Protein AF-A0A7K4CRN1-F1 (afdb_monomer_lite)

Sequence (87 aa):
MQVDFMPGGALAVAGGDEIIDGVNACMHQFFDAGATVILTQDWHPASHASFATMHAGKQAYDPIEGIPGIGPVLWPPHCVQGTRGAM

pLDDT: mean 97.26, std 1.87, range [88.44, 98.62]

Radius of gyration: 15.74 Å; chains: 1; bounding box: 36×25×40 Å

Structure (mmCIF, N/CA/C/O backbone):
data_AF-A0A7K4CRN1-F1
#
_entry.id   AF-A0A7K4CRN1-F1
#
loop_
_atom_site.group_PDB
_atom_site.id
_atom_site.type_symbol
_atom_site.label_atom_id
_atom_site.label_alt_id
_atom_site.label_comp_id
_atom_site.label_asym_id
_atom_site.label_entity_id
_atom_site.label_seq_id
_atom_site.pdbx_PDB_ins_code
_atom_site.Cartn_x
_atom_site.Cartn_y
_atom_site.Cartn_z
_atom_site.occupancy
_atom_site.B_iso_or_equiv
_atom_site.auth_seq_id
_atom_site.auth_comp_id
_atom_site.auth_asym_id
_atom_site.auth_atom_id
_atom_site.pdbx_PDB_model_num
ATOM 1 N N . MET A 1 1 ? 5.194 -1.811 -5.769 1.00 91.94 1 MET A N 1
ATOM 2 C CA . MET A 1 1 ? 3.743 -1.882 -6.056 1.00 91.94 1 MET A CA 1
ATOM 3 C C . MET A 1 1 ? 3.174 -2.972 -5.170 1.00 91.94 1 MET A C 1
ATOM 5 O O . MET A 1 1 ? 3.809 -4.013 -5.121 1.00 91.94 1 MET A O 1
ATOM 9 N N . GLN A 1 2 ? 2.083 -2.724 -4.440 1.00 97.69 2 GLN A N 1
ATOM 10 C CA . GLN A 1 2 ? 1.509 -3.685 -3.484 1.00 97.69 2 GLN A CA 1
ATOM 11 C C . GLN A 1 2 ? -0.006 -3.764 -3.656 1.00 97.69 2 GLN A C 1
ATOM 13 O O . GLN A 1 2 ? -0.645 -2.746 -3.924 1.00 97.69 2 GLN A O 1
ATOM 18 N N . VAL A 1 3 ? -0.569 -4.958 -3.483 1.00 97.94 3 VAL A N 1
ATOM 19 C CA . VAL A 1 3 ? -1.987 -5.265 -3.705 1.00 97.94 3 VAL A CA 1
ATOM 20 C C . VAL A 1 3 ? -2.911 -4.402 -2.853 1.00 97.94 3 VAL A C 1
ATOM 22 O O . VAL A 1 3 ? -3.939 -3.962 -3.360 1.00 97.94 3 VAL A O 1
ATOM 25 N N . ASP A 1 4 ? -2.569 -4.124 -1.593 1.00 98.50 4 ASP A N 1
ATOM 26 C CA . ASP A 1 4 ? -3.449 -3.341 -0.719 1.00 98.50 4 ASP A CA 1
ATOM 27 C C . ASP A 1 4 ? -3.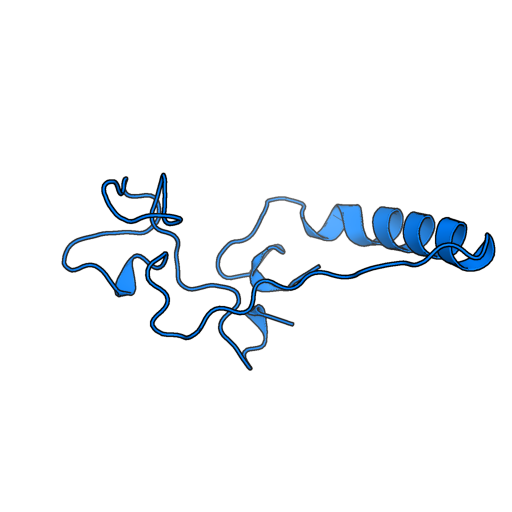631 -1.893 -1.170 1.00 98.50 4 ASP A C 1
ATOM 29 O O . ASP A 1 4 ? -4.638 -1.289 -0.812 1.00 98.50 4 ASP A O 1
ATOM 33 N N . PHE A 1 5 ? -2.722 -1.367 -1.994 1.00 98.31 5 PHE A N 1
ATOM 34 C CA . PHE A 1 5 ? -2.844 -0.037 -2.587 1.00 98.31 5 PHE A CA 1
ATOM 35 C C . PHE A 1 5 ? -3.526 -0.044 -3.963 1.00 98.31 5 PHE A C 1
ATOM 37 O O . PHE A 1 5 ? -3.794 1.023 -4.511 1.00 98.31 5 PHE A O 1
ATOM 44 N N . MET A 1 6 ? -3.850 -1.215 -4.516 1.00 97.31 6 MET A N 1
ATOM 45 C CA . MET A 1 6 ? -4.569 -1.355 -5.788 1.00 97.31 6 MET A CA 1
ATOM 46 C C . MET A 1 6 ? -6.086 -1.417 -5.588 1.00 97.31 6 MET A C 1
ATOM 48 O O . MET A 1 6 ? -6.540 -1.733 -4.484 1.00 97.31 6 MET A O 1
ATOM 52 N N . PRO A 1 7 ? -6.901 -1.173 -6.635 1.00 97.75 7 PRO A N 1
ATOM 53 C CA . PRO A 1 7 ? -8.344 -1.377 -6.555 1.00 97.75 7 PRO A CA 1
ATOM 54 C C . PRO A 1 7 ? -8.713 -2.765 -6.008 1.00 97.75 7 PRO A C 1
ATOM 56 O O . PRO A 1 7 ? -8.253 -3.798 -6.495 1.00 97.75 7 PRO A O 1
ATOM 59 N N . GLY A 1 8 ? -9.550 -2.781 -4.966 1.00 96.00 8 GLY A N 1
ATOM 60 C CA . GLY A 1 8 ? -9.939 -3.997 -4.241 1.00 96.00 8 GLY A CA 1
ATOM 61 C C . GLY A 1 8 ? -9.020 -4.391 -3.074 1.00 96.00 8 GLY A C 1
ATOM 62 O O . GLY A 1 8 ? -9.325 -5.360 -2.381 1.00 96.00 8 GLY A O 1
ATOM 63 N N . GLY A 1 9 ? -7.927 -3.660 -2.845 1.00 97.69 9 GLY A N 1
ATOM 64 C CA . GLY A 1 9 ? -7.054 -3.784 -1.677 1.00 97.69 9 GLY A CA 1
ATOM 65 C C . GLY A 1 9 ? -7.596 -3.096 -0.417 1.00 97.69 9 GLY A C 1
ATOM 66 O O . GLY A 1 9 ? -8.559 -2.328 -0.478 1.00 97.69 9 GLY A O 1
ATOM 67 N N . ALA A 1 10 ? -6.972 -3.358 0.739 1.00 97.94 10 ALA A N 1
ATOM 68 C CA . ALA A 1 10 ? -7.419 -2.814 2.026 1.00 97.94 10 ALA A CA 1
ATOM 69 C C . ALA A 1 10 ? -7.270 -1.285 2.161 1.00 97.94 10 ALA A C 1
ATOM 71 O O . ALA A 1 10 ? -8.004 -0.664 2.930 1.00 97.94 10 ALA A O 1
ATOM 72 N N . LEU A 1 11 ? -6.343 -0.673 1.416 1.00 98.00 11 LEU A N 1
ATOM 73 C CA . LEU A 1 11 ? -6.117 0.773 1.361 1.00 98.00 11 LEU A CA 1
ATOM 74 C C . LEU A 1 11 ? -5.980 1.237 -0.100 1.00 98.00 11 LEU A C 1
ATOM 76 O O . LEU A 1 11 ? -5.016 1.894 -0.487 1.00 98.00 11 LEU A O 1
ATOM 80 N N . ALA A 1 12 ? -6.953 0.841 -0.920 1.00 97.75 12 ALA A N 1
ATOM 81 C CA . ALA A 1 12 ? -6.925 1.039 -2.361 1.00 97.75 12 ALA A CA 1
ATOM 82 C C . ALA A 1 12 ? -6.804 2.517 -2.769 1.00 97.75 12 ALA A C 1
ATOM 84 O O . ALA A 1 12 ? -7.580 3.371 -2.333 1.00 97.75 12 ALA A O 1
ATOM 85 N N . VAL A 1 13 ? -5.886 2.791 -3.694 1.00 97.69 13 VAL A N 1
ATOM 86 C CA . VAL A 1 13 ? -5.801 4.052 -4.430 1.00 97.69 13 VAL A CA 1
ATOM 87 C C . VAL A 1 13 ? -6.587 3.901 -5.730 1.00 97.69 13 VAL A C 1
ATOM 89 O O . VAL A 1 13 ? -6.397 2.942 -6.481 1.00 97.69 13 VAL A O 1
ATOM 92 N N . ALA A 1 14 ? -7.491 4.844 -6.001 1.00 97.44 14 ALA A N 1
ATOM 93 C CA . ALA A 1 14 ? -8.270 4.845 -7.237 1.00 97.44 14 ALA A CA 1
ATOM 94 C C . ALA A 1 14 ? -7.337 4.923 -8.459 1.00 97.44 14 ALA A C 1
ATOM 96 O O . ALA A 1 14 ? -6.503 5.824 -8.534 1.00 97.44 14 ALA A O 1
ATOM 97 N N . GLY A 1 15 ? -7.472 3.965 -9.384 1.00 96.69 15 GLY A N 1
ATOM 98 C CA . GLY A 1 15 ? -6.609 3.845 -10.566 1.00 96.69 15 GLY A CA 1
ATOM 99 C C . GLY A 1 15 ? -5.148 3.497 -10.251 1.00 96.69 15 GLY A C 1
ATOM 100 O O . GLY A 1 15 ? -4.276 3.706 -11.090 1.00 96.69 15 GLY A O 1
ATOM 101 N N . GLY A 1 16 ? -4.839 3.003 -9.044 1.00 95.75 16 GLY A N 1
ATOM 102 C CA . GLY A 1 16 ? -3.462 2.684 -8.645 1.00 95.75 16 GLY A CA 1
ATOM 103 C C . GLY A 1 16 ? -2.790 1.614 -9.518 1.00 95.75 16 GLY A C 1
ATOM 104 O O . GLY A 1 16 ? -1.566 1.572 -9.624 1.00 95.75 16 GLY A O 1
ATOM 105 N N . ASP A 1 17 ? -3.581 0.769 -10.170 1.00 97.00 17 ASP A N 1
ATOM 106 C CA . ASP A 1 17 ? -3.139 -0.264 -11.102 1.00 97.00 17 ASP A CA 1
ATOM 107 C C . ASP A 1 17 ? -2.815 0.284 -12.499 1.00 97.00 17 ASP A C 1
ATOM 109 O O . ASP A 1 17 ? -1.964 -0.274 -13.191 1.00 97.00 17 ASP A O 1
ATOM 113 N N . GLU A 1 18 ? -3.397 1.417 -12.895 1.00 98.19 18 GLU A N 1
ATOM 114 C CA . GLU A 1 18 ? -3.208 2.011 -14.227 1.00 98.19 18 GLU A CA 1
ATOM 115 C C . GLU A 1 18 ? -1.761 2.472 -14.477 1.00 98.19 18 GLU A C 1
ATOM 117 O O . GLU A 1 18 ? -1.313 2.551 -15.621 1.00 98.19 18 GLU A O 1
ATOM 122 N N . ILE A 1 19 ? -0.991 2.747 -13.418 1.00 97.06 19 ILE A N 1
ATOM 123 C CA . ILE A 1 19 ? 0.406 3.192 -13.538 1.00 97.06 19 ILE A CA 1
ATOM 124 C C . ILE A 1 19 ? 1.411 2.040 -13.693 1.00 97.06 19 ILE A C 1
ATOM 126 O O . ILE A 1 19 ? 2.587 2.305 -13.954 1.00 97.06 19 ILE A O 1
ATOM 130 N N . ILE A 1 20 ? 0.991 0.779 -13.522 1.00 97.12 20 ILE A N 1
ATOM 131 C CA . ILE A 1 20 ? 1.895 -0.386 -13.488 1.00 97.12 20 ILE A CA 1
ATOM 132 C C . ILE A 1 20 ? 2.740 -0.471 -14.762 1.00 97.12 20 ILE A C 1
ATOM 134 O O . ILE A 1 20 ? 3.964 -0.587 -14.677 1.00 97.12 20 ILE A O 1
ATOM 138 N N . ASP A 1 21 ? 2.116 -0.360 -15.934 1.00 98.38 21 ASP A N 1
ATOM 139 C CA . ASP A 1 21 ? 2.819 -0.498 -17.213 1.00 98.38 21 ASP A CA 1
ATOM 140 C C . ASP A 1 21 ? 3.861 0.609 -17.414 1.00 98.38 21 ASP A C 1
ATOM 142 O O . ASP A 1 21 ? 4.983 0.347 -17.854 1.00 98.38 21 ASP A O 1
ATOM 146 N N . GLY A 1 22 ? 3.530 1.843 -17.023 1.00 98.44 22 GLY A N 1
ATOM 147 C CA . GLY A 1 22 ? 4.454 2.976 -17.080 1.00 98.44 22 GLY A CA 1
ATOM 148 C C . GLY A 1 22 ? 5.639 2.821 -16.124 1.00 98.44 22 GLY A C 1
ATOM 149 O O . GLY A 1 22 ? 6.783 3.078 -16.507 1.00 98.44 22 GLY A O 1
ATOM 150 N N . VAL A 1 23 ? 5.386 2.353 -14.897 1.00 98.06 23 VAL A N 1
ATOM 151 C CA . VAL A 1 23 ? 6.437 2.063 -13.909 1.00 98.06 23 VAL A CA 1
ATOM 152 C C . VAL A 1 23 ? 7.360 0.955 -14.419 1.00 98.06 23 VAL A C 1
ATOM 154 O O . VAL A 1 23 ? 8.577 1.131 -14.390 1.00 98.06 23 VAL A O 1
ATOM 157 N N . ASN A 1 24 ? 6.809 -0.133 -14.962 1.00 98.38 24 ASN A N 1
ATOM 158 C CA . ASN A 1 24 ? 7.593 -1.232 -15.528 1.00 98.38 24 ASN A CA 1
ATOM 159 C C . ASN A 1 24 ? 8.468 -0.759 -16.699 1.00 98.38 24 ASN A C 1
ATOM 161 O O . ASN A 1 24 ? 9.664 -1.049 -16.733 1.00 98.38 24 ASN A O 1
ATOM 165 N N . ALA A 1 25 ? 7.912 0.024 -17.629 1.00 98.56 25 ALA A N 1
ATOM 166 C CA . ALA A 1 25 ? 8.670 0.576 -18.752 1.00 98.56 25 ALA A CA 1
ATOM 167 C C . ALA A 1 25 ? 9.823 1.485 -18.293 1.00 98.56 25 ALA A C 1
ATOM 169 O O . ALA A 1 25 ? 10.917 1.432 -18.855 1.00 98.56 25 ALA A O 1
ATOM 170 N N . CYS A 1 26 ? 9.598 2.30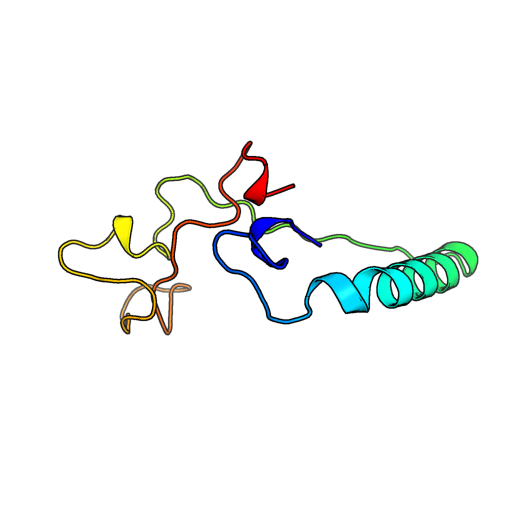2 -17.261 1.00 98.31 26 CYS A N 1
ATOM 171 C CA . CYS A 1 26 ? 10.630 3.146 -16.660 1.00 98.31 26 CYS A CA 1
ATOM 172 C C . CYS A 1 26 ? 11.727 2.302 -15.993 1.00 98.31 26 CYS A C 1
ATOM 174 O O . CYS A 1 26 ? 12.912 2.506 -16.253 1.00 98.31 26 CYS A O 1
ATOM 176 N N . MET A 1 27 ? 11.342 1.304 -15.191 1.00 98.25 27 MET A N 1
ATOM 177 C CA . MET A 1 27 ? 12.282 0.390 -14.539 1.00 98.25 27 MET A CA 1
ATOM 178 C C . MET A 1 27 ? 13.197 -0.303 -15.553 1.00 98.25 27 MET A C 1
ATOM 180 O O . MET A 1 27 ? 14.405 -0.347 -15.331 1.00 98.25 27 MET A O 1
ATOM 184 N N . HIS A 1 28 ? 12.651 -0.785 -16.675 1.00 98.25 28 HIS A N 1
ATOM 185 C CA . HIS A 1 28 ? 13.448 -1.395 -17.742 1.00 98.25 28 HIS A CA 1
ATOM 186 C C . HIS A 1 28 ? 14.457 -0.417 -18.348 1.00 98.25 28 HIS A C 1
ATOM 188 O O . HIS A 1 28 ? 15.629 -0.759 -18.451 1.00 98.25 28 HIS A O 1
ATOM 194 N N . GLN A 1 29 ? 14.053 0.820 -18.655 1.00 98.50 29 GLN A N 1
ATOM 195 C CA . GLN A 1 29 ? 14.968 1.826 -19.211 1.00 98.50 29 GLN A CA 1
ATOM 196 C C . GLN A 1 29 ? 16.168 2.105 -18.297 1.00 98.50 29 GLN A C 1
ATOM 198 O O . GLN A 1 29 ? 17.301 2.185 -18.767 1.00 98.50 29 GLN A O 1
ATOM 203 N N . PHE A 1 30 ? 15.934 2.246 -16.989 1.00 98.38 30 PHE A N 1
ATOM 204 C CA . PHE A 1 30 ? 17.012 2.482 -16.028 1.00 98.38 30 PHE A CA 1
ATOM 205 C C . PHE A 1 30 ? 17.887 1.245 -15.831 1.00 98.38 30 PHE A C 1
ATOM 207 O O . PHE A 1 30 ? 19.111 1.366 -15.798 1.00 98.38 30 PHE A O 1
ATOM 214 N N . PHE A 1 31 ? 17.277 0.064 -15.745 1.00 97.38 31 PHE A N 1
ATOM 215 C CA . PHE A 1 31 ? 18.006 -1.192 -15.629 1.00 97.38 31 PHE A CA 1
ATOM 216 C C . PHE A 1 31 ? 18.921 -1.433 -16.840 1.00 97.38 31 PHE A C 1
ATOM 218 O O . PHE A 1 31 ? 20.105 -1.719 -16.666 1.00 97.38 31 PHE A O 1
ATOM 225 N N . ASP A 1 32 ? 18.411 -1.225 -18.056 1.00 98.12 32 ASP A N 1
ATOM 226 C CA . ASP A 1 32 ? 19.164 -1.390 -19.306 1.00 98.12 32 ASP A CA 1
ATOM 227 C C . ASP A 1 32 ? 20.307 -0.368 -19.435 1.00 98.12 32 ASP A C 1
ATOM 229 O O . ASP A 1 32 ? 21.359 -0.669 -19.999 1.00 98.12 32 ASP A O 1
ATOM 233 N N . ALA A 1 33 ? 20.142 0.827 -18.859 1.00 98.31 33 ALA A N 1
ATOM 234 C CA . ALA A 1 33 ? 21.192 1.842 -18.758 1.00 98.31 33 ALA A CA 1
ATOM 235 C C . ALA A 1 33 ? 22.239 1.547 -17.660 1.00 98.31 33 ALA A C 1
ATOM 237 O O . ALA A 1 33 ? 23.151 2.348 -17.445 1.00 98.31 33 ALA A O 1
ATOM 238 N N . GLY A 1 34 ? 22.122 0.416 -16.954 1.00 98.25 34 GLY A N 1
ATOM 239 C CA . GLY A 1 34 ? 23.033 0.001 -15.887 1.00 98.25 34 GLY A CA 1
ATOM 240 C C . GLY A 1 34 ? 22.765 0.660 -14.531 1.00 98.25 34 GLY A C 1
ATOM 241 O O . GLY A 1 34 ? 23.615 0.588 -13.644 1.00 98.25 34 GLY A O 1
ATOM 242 N N . ALA A 1 35 ? 21.613 1.312 -14.353 1.00 98.44 35 ALA A N 1
ATOM 243 C CA . ALA A 1 35 ? 21.224 1.904 -13.079 1.00 98.44 35 ALA A CA 1
ATOM 244 C C . ALA A 1 35 ? 20.548 0.879 -12.152 1.00 98.44 35 ALA A C 1
ATOM 246 O O . ALA A 1 35 ? 19.854 -0.042 -12.584 1.00 98.44 35 ALA A O 1
ATOM 247 N N . THR A 1 36 ? 20.716 1.074 -10.843 1.00 97.81 36 THR A N 1
ATOM 248 C CA . THR A 1 36 ? 20.054 0.255 -9.821 1.00 97.81 36 THR A CA 1
ATOM 249 C C . THR A 1 36 ? 18.575 0.616 -9.714 1.00 97.81 36 THR A C 1
ATOM 251 O O . THR A 1 36 ? 18.228 1.778 -9.509 1.00 97.81 36 THR A O 1
ATOM 254 N N . VAL A 1 37 ? 17.711 -0.397 -9.750 1.00 97.69 37 VAL A N 1
ATOM 255 C CA . VAL A 1 37 ? 16.278 -0.267 -9.462 1.00 97.69 37 VAL A CA 1
ATOM 256 C C . VAL A 1 37 ? 16.002 -0.826 -8.067 1.00 97.69 37 VAL A C 1
ATOM 258 O O . VAL A 1 37 ? 16.330 -1.977 -7.783 1.00 97.69 37 VAL A O 1
ATOM 261 N N . ILE A 1 38 ? 15.413 -0.012 -7.188 1.00 97.50 38 ILE A N 1
ATOM 262 C CA . ILE A 1 38 ? 15.071 -0.393 -5.811 1.00 97.50 38 ILE A CA 1
ATOM 263 C C . ILE A 1 38 ? 13.552 -0.421 -5.678 1.00 97.50 38 ILE A C 1
ATOM 265 O O . ILE A 1 38 ? 12.876 0.546 -6.023 1.00 97.50 38 ILE A O 1
ATOM 269 N N . LEU A 1 39 ? 13.028 -1.524 -5.147 1.00 97.19 39 LEU A N 1
ATOM 270 C CA . LEU A 1 39 ? 11.615 -1.676 -4.823 1.00 97.19 39 LEU A CA 1
ATOM 271 C C . LEU A 1 39 ? 11.442 -1.553 -3.313 1.00 97.19 39 LEU A C 1
ATOM 273 O O . LEU A 1 39 ? 12.155 -2.202 -2.549 1.00 97.19 39 LEU A O 1
ATOM 277 N N . THR A 1 40 ? 10.495 -0.725 -2.889 1.00 97.25 40 THR A N 1
ATOM 278 C CA . THR A 1 40 ? 10.086 -0.632 -1.489 1.00 97.25 40 THR A CA 1
ATOM 279 C C . THR A 1 40 ? 8.809 -1.428 -1.263 1.00 97.25 40 THR A C 1
ATOM 281 O O . THR A 1 40 ? 8.029 -1.675 -2.189 1.00 97.25 40 THR A O 1
ATOM 284 N N . GLN A 1 41 ? 8.611 -1.835 -0.014 1.00 98.00 41 GLN A N 1
ATOM 285 C CA . GLN A 1 41 ? 7.440 -2.574 0.421 1.00 98.00 41 GLN A CA 1
ATOM 286 C C . GLN A 1 41 ? 7.078 -2.099 1.827 1.00 98.00 41 GLN A C 1
ATOM 288 O O . GLN A 1 41 ? 7.901 -2.198 2.739 1.00 98.00 41 GLN A O 1
ATOM 293 N N . ASP A 1 42 ? 5.860 -1.593 2.003 1.00 98.19 42 ASP A N 1
ATOM 294 C CA . ASP A 1 42 ? 5.277 -1.471 3.335 1.00 98.19 42 ASP A CA 1
ATOM 295 C C . ASP A 1 42 ? 5.110 -2.881 3.904 1.00 98.19 42 ASP A C 1
ATOM 297 O O . ASP A 1 42 ? 4.586 -3.777 3.239 1.00 98.19 42 ASP A O 1
ATOM 301 N N . TRP A 1 43 ? 5.605 -3.101 5.117 1.00 98.06 43 TRP A N 1
ATOM 302 C CA . TRP A 1 43 ? 5.708 -4.438 5.698 1.00 98.06 43 TRP A CA 1
ATOM 303 C C . TRP A 1 43 ? 5.355 -4.403 7.182 1.00 98.06 43 TRP A C 1
ATOM 305 O O . TRP A 1 43 ? 6.195 -4.585 8.068 1.00 98.06 43 TRP A O 1
ATOM 315 N N . HIS A 1 44 ? 4.086 -4.124 7.461 1.00 98.31 44 HIS A N 1
ATOM 316 C CA . HIS A 1 44 ? 3.601 -3.813 8.801 1.00 98.31 44 HIS A CA 1
ATOM 317 C C . HIS A 1 44 ? 3.306 -5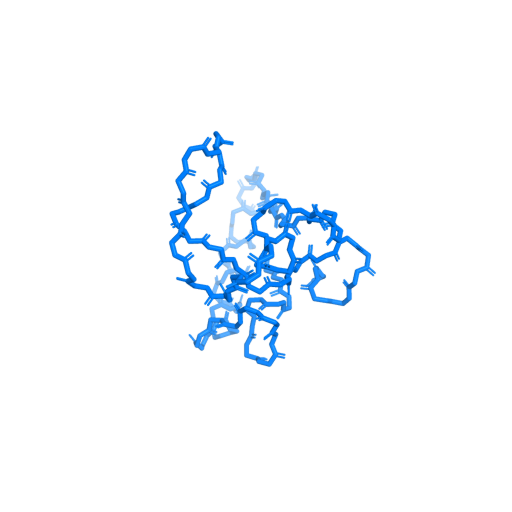.074 9.614 1.00 98.31 44 HIS A C 1
ATOM 319 O O . HIS A 1 44 ? 2.569 -5.941 9.136 1.00 98.31 44 HIS A O 1
ATOM 325 N N . PRO A 1 45 ? 3.785 -5.211 10.864 1.00 98.31 45 PRO A N 1
ATOM 326 C CA . PRO A 1 45 ? 3.253 -6.244 11.747 1.00 98.31 45 PRO A CA 1
ATOM 327 C C . PRO A 1 45 ? 1.743 -6.035 11.941 1.00 98.31 45 PRO A C 1
ATOM 329 O O . PRO A 1 45 ? 1.259 -4.907 11.912 1.00 98.31 45 PRO A O 1
ATOM 332 N N . ALA A 1 46 ? 0.983 -7.101 12.213 1.00 98.06 46 ALA A N 1
ATOM 333 C CA . ALA A 1 46 ? -0.468 -6.989 12.427 1.00 98.06 46 ALA A CA 1
ATOM 334 C C . ALA A 1 46 ? -0.845 -6.028 13.577 1.00 98.06 46 ALA A C 1
ATOM 336 O O . ALA A 1 46 ? -1.947 -5.491 13.605 1.00 98.06 46 ALA A O 1
ATOM 337 N N . SER A 1 47 ? 0.086 -5.794 14.506 1.00 97.75 47 SER A N 1
ATOM 338 C CA . SER A 1 47 ? -0.047 -4.877 15.638 1.00 97.75 47 SER A CA 1
ATOM 339 C C . SER A 1 47 ? 0.544 -3.482 15.389 1.00 97.75 47 SER A C 1
ATOM 341 O O . SER A 1 47 ? 0.910 -2.802 16.349 1.00 97.75 47 SER A O 1
ATOM 343 N N . HIS A 1 48 ? 0.737 -3.069 14.133 1.00 98.00 48 HIS A N 1
ATOM 344 C CA . HIS A 1 48 ? 1.389 -1.798 13.822 1.00 98.00 48 HIS A CA 1
ATOM 345 C C . HIS A 1 48 ? 0.594 -0.598 14.357 1.00 98.00 48 HIS A C 1
ATOM 347 O O . HIS A 1 48 ? -0.624 -0.511 14.204 1.00 98.00 48 HIS A O 1
ATOM 353 N N . ALA A 1 49 ? 1.295 0.359 14.970 1.00 97.56 49 ALA A N 1
ATOM 354 C CA . ALA A 1 49 ? 0.676 1.487 15.667 1.00 97.56 49 ALA A CA 1
ATOM 355 C C . ALA A 1 49 ? -0.062 2.466 14.738 1.00 97.56 49 ALA A C 1
ATOM 357 O O . ALA A 1 49 ? -0.855 3.269 15.221 1.00 97.56 49 ALA A O 1
ATOM 358 N N . SER A 1 50 ? 0.169 2.409 13.422 1.00 98.06 50 SER A N 1
ATOM 359 C CA . SER A 1 50 ? -0.583 3.225 12.462 1.00 98.06 50 SER A CA 1
ATOM 360 C C . SER A 1 50 ? -1.997 2.703 12.198 1.00 98.06 50 SER A C 1
ATOM 362 O O . SER A 1 50 ? -2.800 3.427 11.61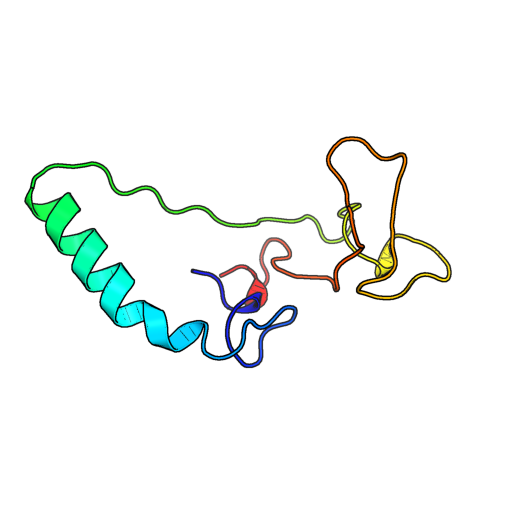4 1.00 98.06 50 SER A O 1
ATOM 364 N N . PHE A 1 51 ? -2.329 1.475 12.609 1.00 98.44 51 PHE A N 1
ATOM 365 C CA . PHE A 1 51 ? -3.637 0.888 12.335 1.00 98.44 51 PHE A CA 1
ATOM 366 C C . PHE A 1 51 ? -4.681 1.322 13.354 1.00 98.44 51 PHE A C 1
ATOM 368 O O . PHE A 1 51 ? -4.474 1.198 14.559 1.00 98.44 51 PHE A O 1
ATOM 375 N N . ALA A 1 52 ? -5.856 1.731 12.875 1.00 98.31 52 ALA A N 1
ATOM 376 C CA . ALA A 1 52 ? -6.975 2.125 13.728 1.00 98.31 52 ALA A CA 1
ATOM 377 C C . ALA A 1 52 ? -7.416 1.011 14.689 1.00 98.31 52 ALA A C 1
ATOM 379 O O . ALA A 1 52 ? -7.797 1.288 15.821 1.00 98.31 52 ALA A O 1
ATOM 380 N N . THR A 1 53 ? -7.278 -0.256 14.285 1.00 98.00 53 THR A N 1
ATOM 381 C CA . THR A 1 53 ? -7.597 -1.426 15.120 1.00 98.00 53 THR A CA 1
ATOM 382 C C . THR A 1 53 ? -6.733 -1.537 16.377 1.00 98.00 53 THR A C 1
ATOM 384 O O . THR A 1 53 ? -7.109 -2.252 17.302 1.00 98.00 53 THR A O 1
ATOM 387 N N . MET A 1 54 ? -5.595 -0.837 16.427 1.00 97.62 54 MET A N 1
ATOM 388 C CA . MET A 1 54 ? -4.712 -0.791 17.595 1.00 97.62 54 MET A CA 1
ATOM 389 C C . MET A 1 54 ? -5.083 0.309 18.597 1.00 97.62 54 MET A C 1
ATOM 391 O O . MET A 1 54 ? -4.469 0.386 19.660 1.00 97.62 54 MET A O 1
ATOM 395 N N . HIS A 1 55 ? -6.093 1.134 18.300 1.00 96.56 55 HIS A N 1
ATOM 396 C CA . HIS A 1 55 ? -6.514 2.256 19.140 1.00 96.56 55 HIS A CA 1
ATOM 397 C C . HIS A 1 55 ? -7.998 2.138 19.493 1.00 96.56 55 HIS A C 1
ATOM 399 O O . HIS A 1 55 ? -8.875 2.212 18.634 1.00 96.56 55 HIS A O 1
ATOM 405 N N . ALA A 1 56 ? -8.299 1.957 20.780 1.00 96.88 56 ALA A N 1
ATOM 406 C CA . ALA A 1 56 ? -9.668 1.751 21.242 1.00 96.88 56 ALA A CA 1
ATOM 407 C C . ALA A 1 56 ? -10.577 2.947 20.903 1.00 96.88 56 ALA A C 1
ATOM 409 O O . ALA A 1 56 ? -10.258 4.095 21.208 1.00 96.88 56 ALA A O 1
ATOM 410 N N . GLY A 1 57 ? -11.732 2.660 20.296 1.00 97.19 57 GLY A N 1
ATOM 411 C CA . GLY A 1 57 ? -12.729 3.671 19.932 1.00 97.19 57 GLY A CA 1
ATOM 412 C C . GLY A 1 57 ? -12.376 4.521 18.708 1.00 97.19 57 GLY A C 1
ATOM 413 O O . GLY A 1 57 ? -13.098 5.476 18.433 1.00 97.19 57 GLY A O 1
ATOM 414 N N . LYS A 1 58 ? -11.300 4.192 17.984 1.00 97.81 58 LYS A N 1
ATOM 415 C CA . LYS A 1 58 ? -10.889 4.885 16.758 1.00 97.81 58 LYS A CA 1
ATOM 416 C C . LYS A 1 58 ? -11.305 4.129 15.501 1.00 97.81 58 LYS A C 1
ATOM 418 O O . LYS A 1 58 ? -11.486 2.912 15.512 1.00 97.81 58 LYS A O 1
ATOM 423 N N . GLN A 1 59 ? -11.430 4.869 14.410 1.00 98.38 59 GLN A N 1
ATOM 424 C CA . GLN A 1 59 ? -11.722 4.373 13.071 1.00 98.38 59 GLN A CA 1
ATOM 425 C C . GLN A 1 59 ? -10.588 4.729 12.107 1.00 98.38 59 GLN A C 1
ATOM 427 O O . GLN A 1 59 ? -9.728 5.563 12.395 1.00 98.38 59 GLN A O 1
ATOM 432 N N . ALA A 1 60 ? -10.564 4.060 10.953 1.00 98.06 60 ALA A N 1
ATOM 433 C CA . ALA A 1 60 ? -9.673 4.456 9.872 1.00 98.06 60 ALA A CA 1
ATOM 434 C C . ALA A 1 60 ? -9.930 5.923 9.499 1.00 98.06 60 ALA A C 1
ATOM 436 O O . ALA A 1 60 ? -11.073 6.375 9.491 1.00 98.06 60 ALA A O 1
ATOM 437 N N . TYR A 1 61 ? -8.854 6.634 9.178 1.00 98.12 61 TYR A N 1
ATOM 438 C CA . TYR A 1 61 ? -8.800 8.060 8.861 1.00 98.12 61 TYR A CA 1
ATOM 439 C C . TYR A 1 61 ? -9.048 9.014 10.039 1.00 98.12 61 TYR A C 1
ATOM 441 O O . TYR A 1 61 ? -8.940 10.227 9.855 1.00 98.12 61 TYR A O 1
ATOM 449 N N . ASP A 1 62 ? -9.297 8.507 11.253 1.00 98.31 62 ASP A N 1
ATOM 450 C CA . ASP A 1 62 ? -9.320 9.356 12.444 1.00 98.31 62 ASP A CA 1
ATOM 451 C C . ASP A 1 62 ? -7.947 10.007 12.677 1.00 98.31 62 ASP A C 1
ATOM 453 O O . ASP A 1 62 ? -6.913 9.354 12.491 1.00 98.31 62 ASP A O 1
ATOM 457 N N . PRO A 1 63 ? -7.907 11.261 13.161 1.00 97.81 63 PRO A N 1
ATOM 458 C CA . PRO A 1 63 ? -6.658 11.929 13.489 1.00 97.81 63 PRO A CA 1
ATOM 459 C C . PRO A 1 63 ? -5.950 11.261 14.676 1.00 97.81 63 PRO A C 1
ATOM 461 O O . PRO A 1 63 ? -6.586 10.793 15.637 1.00 97.81 63 PRO A O 1
ATOM 464 N N . ILE A 1 64 ? -4.618 11.279 14.618 1.00 96.38 64 ILE A N 1
ATOM 465 C CA . ILE A 1 64 ? -3.716 10.810 15.671 1.00 96.38 64 ILE A CA 1
ATOM 466 C C . ILE A 1 64 ? -2.528 11.765 15.816 1.00 96.38 64 ILE A C 1
ATOM 468 O O . ILE A 1 64 ? -1.947 12.218 14.833 1.00 96.38 64 ILE A O 1
ATOM 472 N N . GLU A 1 65 ? -2.159 12.051 17.061 1.00 94.88 65 GLU A N 1
ATOM 473 C CA . GLU A 1 65 ? -1.036 12.915 17.420 1.00 94.88 65 GLU A CA 1
ATOM 474 C C . GLU A 1 65 ? -0.270 12.313 18.605 1.00 94.88 65 GLU A C 1
ATOM 476 O O . GLU A 1 65 ? -0.761 11.418 19.297 1.00 94.88 65 GLU A O 1
ATOM 481 N N . GLY A 1 66 ? 0.941 12.812 18.857 1.00 92.12 66 GLY A N 1
ATOM 482 C CA . GLY A 1 66 ? 1.720 12.457 20.048 1.00 92.12 66 GLY A CA 1
ATOM 483 C C . GLY A 1 66 ? 2.469 11.122 19.978 1.00 92.12 66 GLY A C 1
ATOM 484 O O . GLY A 1 66 ? 3.117 10.750 20.953 1.00 92.12 66 GLY A O 1
ATOM 485 N N . ILE A 1 67 ? 2.436 10.423 18.838 1.00 92.19 67 ILE A N 1
ATOM 486 C CA . ILE A 1 67 ? 3.210 9.197 18.604 1.00 92.19 67 ILE A CA 1
ATOM 487 C C . ILE A 1 67 ? 4.281 9.487 17.538 1.00 92.19 67 ILE A C 1
ATOM 489 O O . ILE A 1 67 ? 3.934 9.709 16.377 1.00 92.19 67 ILE A O 1
ATOM 493 N N . PRO A 1 68 ? 5.581 9.500 17.889 1.00 93.88 68 PRO A N 1
ATOM 494 C CA . PRO A 1 68 ? 6.645 9.776 16.929 1.00 93.88 68 PRO A CA 1
ATOM 495 C C . PRO A 1 68 ? 6.600 8.826 15.727 1.00 93.88 68 PRO A C 1
ATOM 497 O O . PRO A 1 68 ? 6.620 7.609 15.889 1.00 93.88 68 PRO A O 1
ATOM 500 N N . GLY A 1 69 ? 6.547 9.390 14.519 1.00 91.19 69 GLY A N 1
ATOM 501 C CA . GLY A 1 69 ? 6.525 8.621 13.270 1.00 91.19 69 GLY A CA 1
ATOM 502 C C . GLY A 1 69 ? 5.170 8.011 12.892 1.00 91.19 69 GLY A C 1
ATOM 503 O O . GLY A 1 69 ? 5.096 7.341 11.867 1.00 91.19 69 GLY A O 1
ATOM 504 N N . ILE A 1 70 ? 4.104 8.246 13.666 1.00 95.25 70 ILE A N 1
ATOM 505 C CA . ILE A 1 70 ? 2.744 7.784 13.358 1.00 95.25 70 ILE A CA 1
ATOM 506 C C . ILE A 1 70 ? 1.816 8.988 13.171 1.00 95.25 70 ILE A C 1
ATOM 508 O O . ILE A 1 70 ? 1.816 9.911 13.982 1.00 95.25 70 ILE A O 1
ATOM 512 N N . GLY A 1 71 ? 1.001 8.952 12.115 1.00 91.94 71 GLY A N 1
ATOM 513 C CA . GLY A 1 71 ? 0.021 9.987 11.786 1.00 91.94 71 GLY A CA 1
ATOM 514 C C . GLY A 1 71 ? 0.223 10.587 10.389 1.00 91.94 71 GLY A C 1
ATOM 515 O O . GLY A 1 71 ? 1.033 10.079 9.613 1.00 91.94 71 GLY A O 1
ATOM 516 N N . PRO A 1 72 ? -0.530 11.644 10.032 1.00 95.44 72 PRO A N 1
ATOM 517 C CA . PRO A 1 72 ? -1.467 12.390 10.886 1.00 95.44 72 PRO A CA 1
ATOM 518 C C . PRO A 1 72 ? -2.811 11.683 11.124 1.00 95.44 72 PRO A C 1
ATOM 520 O O . PRO A 1 72 ? -3.616 12.146 11.927 1.00 95.44 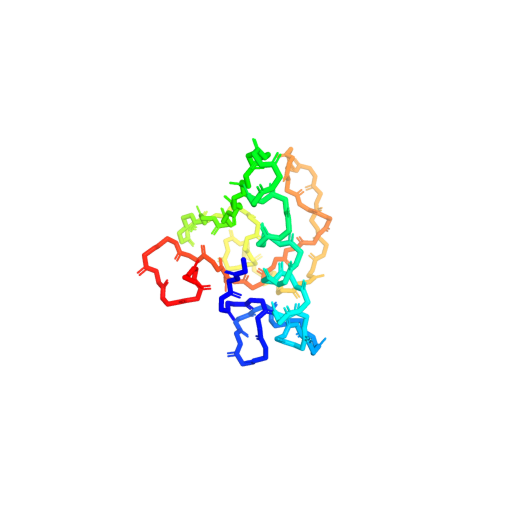72 PRO A O 1
ATOM 523 N N . VAL A 1 73 ? -3.064 10.564 10.441 1.00 97.81 73 VAL A N 1
ATOM 524 C CA . VAL A 1 73 ? -4.279 9.758 10.603 1.00 97.81 73 VAL A CA 1
ATOM 525 C C . VAL A 1 73 ? -3.942 8.294 10.852 1.00 97.81 73 VAL A C 1
ATOM 527 O O . VAL A 1 73 ? -2.852 7.825 10.516 1.00 97.81 73 VAL A O 1
ATOM 530 N N . LEU A 1 74 ? -4.892 7.579 11.443 1.00 98.44 74 LEU A N 1
ATOM 531 C CA . LEU A 1 74 ? -4.867 6.125 11.523 1.00 98.44 74 LEU A CA 1
ATOM 532 C C . LEU A 1 74 ? -5.344 5.521 10.203 1.00 98.44 74 LEU A C 1
ATOM 534 O O . LEU A 1 74 ? -6.199 6.077 9.521 1.00 98.44 74 LEU A O 1
ATOM 538 N N . TRP A 1 75 ? -4.829 4.353 9.856 1.00 98.44 75 TRP A N 1
ATOM 539 C CA . TRP A 1 75 ? -5.155 3.655 8.615 1.00 98.44 75 TRP A CA 1
ATOM 540 C C . TRP A 1 75 ? -5.942 2.371 8.903 1.00 98.44 75 TRP A C 1
ATOM 542 O O . TRP A 1 75 ? -5.857 1.836 10.016 1.00 98.44 75 TRP A O 1
ATOM 552 N N . PRO A 1 76 ? -6.700 1.827 7.935 1.00 98.44 76 PRO A N 1
ATOM 553 C CA . PRO A 1 76 ? -7.120 0.432 8.033 1.00 98.44 76 PRO A CA 1
ATOM 554 C C . PRO A 1 76 ? -5.872 -0.472 8.079 1.00 98.44 76 PRO A C 1
ATOM 556 O O . PRO A 1 76 ? -4.827 -0.066 7.566 1.00 98.44 76 PRO A O 1
ATOM 559 N N . PRO A 1 77 ? -5.927 -1.680 8.666 1.00 98.44 77 PRO A N 1
ATOM 560 C CA . PRO A 1 77 ? -4.852 -2.654 8.504 1.00 98.44 77 PRO A CA 1
ATOM 561 C C . PRO A 1 77 ? -4.573 -2.900 7.019 1.00 98.44 77 PRO A C 1
ATOM 563 O O . PRO A 1 77 ? -5.486 -3.232 6.267 1.00 98.44 77 PRO A O 1
ATOM 566 N N . HIS A 1 78 ? -3.325 -2.715 6.606 1.00 98.56 78 HIS A N 1
ATOM 567 C CA . HIS A 1 78 ? -2.874 -2.868 5.224 1.00 98.56 78 HIS A CA 1
ATOM 568 C C . HIS A 1 78 ? -1.425 -3.339 5.216 1.00 98.56 78 HIS A C 1
ATOM 570 O O . HIS A 1 78 ? -0.703 -3.158 6.198 1.00 98.56 78 HIS A O 1
ATOM 576 N N . CYS A 1 79 ? -0.999 -3.949 4.117 1.00 98.56 79 CYS A N 1
ATOM 577 C CA . CYS A 1 79 ? 0.366 -4.407 3.897 1.00 98.56 79 CYS A CA 1
ATOM 578 C C . CYS A 1 79 ? 0.916 -5.217 5.085 1.00 98.56 79 CYS A C 1
ATOM 580 O O . CYS A 1 79 ? 2.080 -5.090 5.476 1.00 98.56 79 CYS A O 1
ATOM 582 N N . VAL A 1 80 ? 0.052 -6.049 5.683 1.00 98.62 80 VAL A N 1
ATOM 583 C CA . VAL A 1 80 ? 0.413 -6.869 6.840 1.00 98.62 80 VAL A CA 1
ATOM 584 C C . VAL A 1 80 ? 1.366 -7.974 6.397 1.00 98.62 80 VAL A C 1
ATOM 586 O O . VAL A 1 80 ? 1.096 -8.674 5.416 1.00 98.62 80 VAL A O 1
ATOM 589 N N . GLN A 1 81 ? 2.462 -8.152 7.135 1.00 98.56 81 GLN A N 1
ATOM 590 C CA . GLN A 1 81 ? 3.518 -9.114 6.801 1.00 98.56 81 GLN A CA 1
ATOM 591 C C . GLN A 1 81 ? 2.953 -10.507 6.493 1.00 98.56 81 GLN A C 1
ATOM 593 O O . GLN A 1 81 ? 2.147 -11.056 7.245 1.00 98.56 81 GLN A O 1
ATOM 598 N N . GLY A 1 82 ? 3.396 -11.085 5.379 1.00 97.06 82 GLY A N 1
ATOM 599 C CA . GLY A 1 82 ? 3.021 -12.430 4.937 1.00 97.06 82 GLY A CA 1
ATOM 600 C C . GLY A 1 82 ? 1.625 -12.551 4.316 1.00 97.06 82 GLY A C 1
ATOM 601 O O . GLY A 1 82 ? 1.244 -13.648 3.911 1.00 97.06 82 GLY A O 1
ATOM 602 N N . THR A 1 83 ? 0.855 -11.465 4.215 1.00 98.12 83 THR A N 1
ATOM 603 C CA . THR A 1 83 ? -0.474 -11.487 3.586 1.00 98.12 83 THR A CA 1
ATOM 604 C C . THR A 1 83 ? -0.402 -11.175 2.094 1.00 98.12 83 THR A C 1
ATOM 606 O O . THR A 1 83 ? 0.547 -10.549 1.625 1.00 98.12 83 THR A O 1
ATOM 609 N N . ARG A 1 84 ? -1.444 -11.557 1.340 1.00 97.31 84 ARG A N 1
ATOM 610 C CA . ARG A 1 84 ? -1.578 -11.182 -0.078 1.00 97.31 84 ARG A CA 1
ATOM 611 C C . ARG A 1 84 ? -1.557 -9.665 -0.275 1.00 97.31 84 ARG A C 1
ATOM 613 O O . ARG A 1 84 ? -1.029 -9.214 -1.276 1.00 97.31 84 ARG A O 1
ATOM 620 N N . GLY A 1 85 ? -2.136 -8.906 0.654 1.00 97.56 85 GLY A N 1
ATOM 621 C CA . GLY A 1 85 ? -2.220 -7.449 0.562 1.00 97.56 85 GLY A CA 1
ATOM 622 C C . GLY A 1 85 ? -0.854 -6.760 0.555 1.00 97.56 85 GLY A C 1
ATOM 623 O O . GLY A 1 85 ? -0.674 -5.740 -0.104 1.00 97.56 85 GLY A O 1
ATOM 624 N N . ALA A 1 86 ? 0.128 -7.359 1.229 1.00 97.25 86 ALA A N 1
ATOM 625 C CA . ALA A 1 86 ? 1.488 -6.847 1.264 1.00 97.25 86 ALA A CA 1
ATOM 6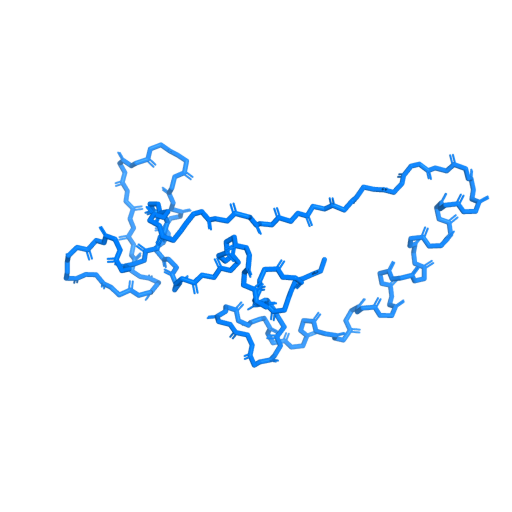26 C C . ALA A 1 86 ? 2.325 -7.217 0.029 1.00 97.25 86 ALA A C 1
ATOM 628 O O . ALA A 1 86 ? 3.354 -6.575 -0.183 1.00 97.25 86 ALA A O 1
ATOM 629 N N . MET A 1 87 ? 1.916 -8.230 -0.748 1.00 88.44 87 MET A N 1
ATOM 630 C CA . MET A 1 87 ? 2.589 -8.649 -1.989 1.00 88.44 87 MET A CA 1
ATOM 631 C C . MET A 1 87 ? 2.322 -7.694 -3.147 1.00 88.44 87 MET A C 1
ATOM 633 O O . MET A 1 87 ? 1.299 -6.976 -3.108 1.00 88.44 87 MET A O 1
#

Foldseek 3Di:
DFQLCDVVHQNHDVCPVVCVVVVVVVQVVCVVVVHDDDDDFDEAAQCRPLAQVVPPPGDAQPADDDDPPHDRTRHHDALYHPDRRRD

Secondary structure (DSSP, 8-state):
--GGGSTTSTTPPTTTTTTHHHHHHHHHHHHHTTPPP------B-TT-TTBGGGSTT--TT-B--SSTT--SB-B-S-SBTTSGGG-